Protein AF-A0A0F9E0K8-F1 (afdb_monomer_lite)

Sequence (96 aa):
MKNGTDSLKVMLVYQAGIANVFSVASFNLAHYGRQAIRLMQADFAACENFARGAGWAGAVVRSAYCDQAGDIGECRWSDVLEDAPFSESQRPIKAN

Secondary structure (DSSP, 8-state):
------PPEEEEEEETTEEEEEEESS---SSSSS--EEEEEE-HHHHHHHHHHHHHTT-EEEEEE----S--TTS--BS-GGGS---GGGPPPPP-

Foldseek 3Di:
DPPDDPAFEWEWEAEDQKIWIWTFPDPDQALDDGPTDTPDIGGQVVSLVVQVVSVVVRHHYDYWYDHDDDDCRRPGTGNPCVPHPDDPVRDDDDDD

Structure (mmCIF, N/CA/C/O backbone):
data_AF-A0A0F9E0K8-F1
#
_entry.id   AF-A0A0F9E0K8-F1
#
loop_
_atom_site.group_PDB
_atom_site.id
_atom_site.type_symbol
_atom_site.label_atom_id
_atom_site.label_alt_id
_atom_site.label_comp_id
_atom_site.label_asym_id
_atom_site.label_entity_id
_atom_site.label_seq_id
_atom_site.pdbx_PDB_ins_code
_atom_site.Cartn_x
_atom_site.Cartn_y
_atom_site.Cartn_z
_atom_site.occupancy
_atom_site.B_iso_or_equiv
_atom_site.auth_seq_id
_atom_site.auth_comp_id
_atom_site.auth_asym_id
_atom_site.auth_atom_id
_atom_site.pdbx_PDB_model_num
ATOM 1 N N . MET A 1 1 ? -25.757 3.097 19.718 1.00 40.59 1 MET A N 1
ATOM 2 C CA . MET A 1 1 ? -24.758 2.010 19.625 1.00 40.59 1 MET A CA 1
ATOM 3 C C . MET A 1 1 ? -24.209 1.995 18.206 1.00 40.59 1 MET A C 1
ATOM 5 O O . MET A 1 1 ? -24.969 1.699 17.296 1.00 40.59 1 MET A O 1
ATOM 9 N N . LYS A 1 2 ? -22.949 2.397 17.986 1.00 44.09 2 LYS A N 1
ATOM 10 C CA . LYS A 1 2 ? -22.261 2.132 16.711 1.00 44.09 2 LYS A CA 1
ATOM 11 C C . LYS A 1 2 ? -21.659 0.732 16.830 1.00 44.09 2 LYS A C 1
ATOM 13 O O . LYS A 1 2 ? -20.666 0.552 17.524 1.00 44.09 2 LYS A O 1
ATOM 18 N N . ASN A 1 3 ? -22.348 -0.251 16.263 1.00 43.56 3 ASN A N 1
ATOM 19 C CA . ASN A 1 3 ? -21.874 -1.627 16.178 1.00 43.56 3 ASN A CA 1
ATOM 20 C C . ASN A 1 3 ? -20.711 -1.693 15.178 1.00 43.56 3 ASN A C 1
ATOM 22 O O . ASN A 1 3 ? -20.854 -1.195 14.066 1.00 43.56 3 ASN A O 1
ATOM 26 N N . GLY A 1 4 ? -19.603 -2.322 15.579 1.00 48.88 4 GLY A N 1
ATOM 27 C CA . GLY A 1 4 ? -18.470 -2.661 14.714 1.00 48.88 4 GLY A CA 1
ATOM 28 C C . GLY A 1 4 ? -17.469 -1.522 14.527 1.00 48.88 4 GLY A C 1
ATOM 29 O O . GLY A 1 4 ? -17.680 -0.614 13.732 1.00 48.88 4 GLY A O 1
ATOM 30 N N . THR A 1 5 ? -16.344 -1.572 15.235 1.00 58.69 5 THR A N 1
ATOM 31 C CA . THR A 1 5 ? -15.133 -0.868 14.801 1.00 58.69 5 THR A CA 1
ATOM 32 C C . THR A 1 5 ? -14.716 -1.461 13.461 1.00 58.69 5 THR A C 1
ATOM 34 O O . THR A 1 5 ? -14.180 -2.567 13.432 1.00 58.69 5 THR A O 1
ATOM 37 N N . ASP A 1 6 ? -14.991 -0.765 12.359 1.00 74.12 6 ASP A N 1
ATOM 38 C CA . ASP A 1 6 ? -14.381 -1.093 11.073 1.00 74.12 6 ASP A CA 1
ATOM 39 C C . ASP A 1 6 ? -12.861 -1.077 11.266 1.00 74.12 6 ASP A C 1
ATOM 41 O O . ASP A 1 6 ? -12.273 -0.032 11.557 1.00 74.12 6 ASP A O 1
ATOM 45 N N . SER A 1 7 ? -12.228 -2.247 11.167 1.00 82.94 7 SER A N 1
ATOM 46 C CA . SER A 1 7 ? -10.776 -2.364 11.266 1.00 82.94 7 SER A CA 1
ATOM 47 C C . SER A 1 7 ? -10.115 -1.461 10.224 1.00 82.94 7 SER A C 1
ATOM 49 O O . SER A 1 7 ? -10.530 -1.433 9.059 1.00 82.94 7 SER A O 1
ATOM 51 N N . LEU A 1 8 ? -9.071 -0.735 10.639 1.00 93.69 8 LEU A N 1
ATOM 52 C CA . LEU A 1 8 ? -8.250 0.077 9.742 1.00 93.69 8 LEU A CA 1
ATOM 53 C C . LEU A 1 8 ? -7.775 -0.797 8.574 1.00 93.69 8 LEU A C 1
ATOM 55 O O . LEU A 1 8 ? -7.233 -1.877 8.798 1.00 93.69 8 LEU A O 1
ATOM 59 N N . LYS A 1 9 ? -7.972 -0.345 7.334 1.00 96.38 9 LYS A N 1
ATOM 60 C CA . LYS A 1 9 ? -7.479 -1.048 6.145 1.00 96.38 9 LYS A CA 1
ATOM 61 C C . LYS A 1 9 ? -6.227 -0.350 5.642 1.00 96.38 9 LYS A C 1
ATOM 63 O O . LYS A 1 9 ? -6.234 0.862 5.423 1.00 96.38 9 LYS A O 1
ATOM 68 N N . VAL A 1 10 ? -5.167 -1.123 5.462 1.00 97.31 10 VAL A N 1
ATOM 69 C CA . VAL A 1 10 ? -3.849 -0.646 5.053 1.00 97.31 10 VAL A CA 1
ATOM 70 C C . VAL A 1 10 ? -3.445 -1.336 3.758 1.00 97.31 10 VAL A C 1
ATOM 72 O O . VAL A 1 10 ? -3.553 -2.556 3.642 1.00 97.31 10 VAL A O 1
ATOM 75 N N . MET A 1 11 ? -2.967 -0.560 2.790 1.00 96.31 11 MET A N 1
ATOM 76 C CA . MET A 1 11 ? -2.382 -1.077 1.558 1.00 96.31 11 MET A CA 1
ATOM 77 C C . MET A 1 11 ? -0.889 -0.751 1.504 1.00 96.31 11 MET A C 1
ATOM 79 O O . MET A 1 11 ? -0.514 0.419 1.529 1.00 96.31 11 MET A O 1
ATOM 83 N N . LEU A 1 12 ? -0.053 -1.779 1.387 1.00 95.50 12 LEU A N 1
ATOM 84 C CA . LEU A 1 12 ? 1.353 -1.666 1.009 1.00 95.50 12 LEU A CA 1
ATOM 85 C C . LEU A 1 12 ? 1.451 -1.702 -0.520 1.00 95.50 12 LEU A C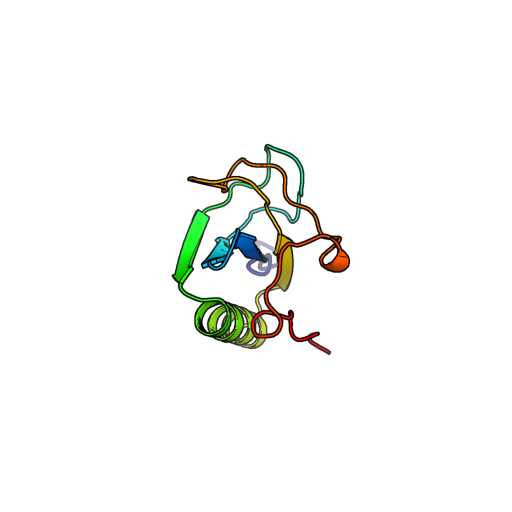 1
ATOM 87 O O . LEU A 1 12 ? 1.121 -2.714 -1.130 1.00 95.50 12 LEU A O 1
ATOM 91 N N . VAL A 1 13 ? 1.880 -0.611 -1.147 1.00 93.94 13 VAL A N 1
ATOM 92 C CA . VAL A 1 13 ? 1.959 -0.495 -2.607 1.00 93.94 13 VAL A CA 1
ATOM 93 C C . VAL A 1 13 ? 3.400 -0.303 -3.046 1.00 93.94 13 VAL A C 1
ATOM 95 O O . VAL A 1 13 ? 4.043 0.691 -2.698 1.00 93.94 13 VAL A O 1
ATOM 98 N N . TYR A 1 14 ? 3.893 -1.249 -3.835 1.00 91.00 14 TYR A N 1
ATOM 99 C CA . TYR A 1 14 ? 5.226 -1.199 -4.422 1.00 91.00 14 TYR A CA 1
ATOM 100 C C . TYR A 1 14 ? 5.247 -0.338 -5.677 1.00 91.00 14 TYR A C 1
ATOM 102 O O . TYR A 1 14 ? 4.347 -0.431 -6.508 1.00 91.00 14 TYR A O 1
ATOM 110 N N . GLN A 1 15 ? 6.282 0.485 -5.820 1.00 88.56 15 GLN A N 1
ATOM 111 C CA . GLN A 1 15 ? 6.422 1.420 -6.929 1.00 88.56 15 GLN A CA 1
ATOM 112 C C . GLN A 1 15 ? 7.897 1.560 -7.301 1.00 88.56 15 GLN A C 1
ATOM 114 O O . GLN A 1 15 ? 8.627 2.294 -6.643 1.00 88.56 15 GLN A O 1
ATOM 119 N N . ALA A 1 16 ? 8.330 0.858 -8.351 1.00 77.81 16 ALA A N 1
ATOM 120 C CA . ALA A 1 16 ? 9.627 1.051 -9.013 1.00 77.81 16 ALA A CA 1
ATOM 121 C C . ALA A 1 16 ? 10.821 1.336 -8.064 1.00 77.81 16 ALA A C 1
ATOM 123 O O . ALA A 1 16 ? 11.532 2.328 -8.211 1.00 77.81 16 ALA A O 1
ATOM 124 N N . GLY A 1 17 ? 11.032 0.476 -7.062 1.00 76.75 17 GLY A N 1
ATOM 125 C CA . GLY A 1 17 ? 12.162 0.570 -6.130 1.00 76.75 17 GLY A CA 1
ATOM 126 C C . GLY A 1 17 ? 11.898 1.314 -4.813 1.00 76.75 17 GLY A C 1
ATOM 127 O O . GLY A 1 17 ? 12.723 1.215 -3.905 1.00 76.75 17 GLY A O 1
ATOM 128 N N . ILE A 1 18 ? 10.751 1.983 -4.668 1.00 87.75 18 ILE A N 1
ATOM 129 C CA . ILE A 1 18 ? 10.234 2.493 -3.389 1.00 87.75 18 ILE A CA 1
ATOM 130 C C . ILE A 1 18 ? 8.934 1.775 -3.007 1.00 87.75 18 ILE A C 1
ATOM 132 O O . ILE A 1 18 ? 8.327 1.053 -3.805 1.00 87.75 18 ILE A O 1
ATOM 136 N N . ALA A 1 19 ? 8.493 1.971 -1.769 1.00 92.12 19 ALA A N 1
ATOM 137 C CA . ALA A 1 19 ? 7.215 1.474 -1.289 1.00 92.12 19 ALA A CA 1
ATOM 138 C C . ALA A 1 19 ? 6.422 2.587 -0.604 1.00 92.12 19 ALA A C 1
ATOM 140 O O . ALA A 1 19 ? 6.973 3.537 -0.045 1.00 92.12 19 ALA A O 1
ATOM 141 N N . ASN A 1 20 ? 5.103 2.447 -0.655 1.00 95.12 20 ASN A N 1
ATOM 142 C CA . ASN A 1 20 ? 4.157 3.350 -0.027 1.00 95.12 20 ASN A CA 1
ATOM 143 C C . ASN A 1 20 ? 3.214 2.545 0.865 1.00 95.12 20 ASN A C 1
ATOM 145 O O . ASN A 1 20 ? 2.758 1.471 0.481 1.00 95.12 20 ASN A O 1
ATOM 149 N N . VAL A 1 21 ? 2.872 3.081 2.030 1.00 96.38 21 VAL A N 1
ATOM 150 C CA . VAL A 1 21 ? 1.803 2.548 2.874 1.00 96.38 21 VAL A CA 1
ATOM 151 C C . VAL A 1 21 ? 0.659 3.546 2.882 1.00 96.38 21 VAL A C 1
ATOM 153 O O . VAL A 1 21 ? 0.849 4.704 3.254 1.00 96.38 21 VAL A O 1
ATOM 156 N N . PHE A 1 22 ? -0.530 3.096 2.499 1.00 97.19 22 PHE A N 1
ATOM 157 C CA . PHE A 1 22 ? -1.750 3.895 2.496 1.00 97.19 22 PHE A CA 1
ATOM 158 C C . PHE A 1 22 ? -2.755 3.359 3.511 1.00 97.19 22 PHE A C 1
ATOM 160 O O . PHE A 1 22 ? -2.936 2.146 3.606 1.00 97.19 22 PHE A O 1
ATOM 167 N N . SER A 1 23 ? -3.472 4.239 4.210 1.00 97.00 23 SER A N 1
ATOM 168 C CA . SER A 1 23 ? -4.796 3.886 4.722 1.00 97.00 23 SER A CA 1
ATOM 169 C C . SER A 1 23 ? -5.812 4.014 3.589 1.00 97.00 23 SER A C 1
ATOM 171 O O . SER A 1 23 ? -5.718 4.912 2.751 1.00 97.00 23 SER A O 1
ATOM 173 N N . VAL A 1 24 ? -6.764 3.086 3.530 1.00 96.12 24 VAL A N 1
ATOM 174 C CA . VAL A 1 24 ? -7.792 3.048 2.483 1.00 96.12 24 VAL A CA 1
ATOM 175 C C . VAL A 1 24 ? -9.167 2.792 3.092 1.00 96.12 24 VAL A C 1
ATOM 177 O O . VAL A 1 24 ? -9.306 2.080 4.084 1.00 96.12 24 VAL A O 1
ATOM 180 N N . ALA A 1 25 ? -10.220 3.330 2.484 1.00 94.19 25 ALA A N 1
ATOM 181 C CA . ALA A 1 25 ? -11.596 3.000 2.854 1.00 94.19 25 ALA A CA 1
ATOM 182 C C . ALA A 1 25 ? -11.973 1.569 2.414 1.00 94.19 25 ALA A C 1
ATOM 184 O O . ALA A 1 25 ? -12.716 0.860 3.105 1.00 94.19 25 ALA A O 1
ATOM 185 N N . SER A 1 26 ? -11.428 1.122 1.276 1.00 92.62 26 SER A N 1
ATOM 186 C CA . SER A 1 26 ? -11.660 -0.194 0.672 1.00 92.62 26 SER A CA 1
ATOM 187 C C . SER A 1 26 ? -10.423 -0.693 -0.087 1.00 92.62 26 SER A C 1
ATOM 189 O O . SER A 1 26 ? -9.603 0.102 -0.540 1.00 92.62 26 SER A O 1
ATOM 191 N N . PHE A 1 27 ? -10.301 -2.011 -0.279 1.00 93.62 27 PHE A N 1
ATOM 192 C CA . PHE A 1 27 ? -9.234 -2.622 -1.090 1.00 93.62 27 PHE A CA 1
ATOM 193 C C . PHE A 1 27 ? -9.532 -2.579 -2.598 1.00 93.62 27 PHE A C 1
ATOM 195 O O . PHE A 1 27 ? -9.240 -3.530 -3.320 1.00 93.62 27 PHE A O 1
ATOM 202 N N . ASN A 1 28 ? -10.149 -1.498 -3.079 1.00 91.62 28 ASN A N 1
ATOM 203 C CA . ASN A 1 28 ? -10.355 -1.304 -4.508 1.00 91.62 28 ASN A CA 1
ATOM 204 C C . ASN A 1 28 ? -8.998 -1.092 -5.199 1.00 91.62 28 ASN A C 1
ATOM 206 O O . ASN A 1 28 ? -8.188 -0.298 -4.720 1.00 91.62 28 ASN A O 1
ATOM 210 N N . LEU A 1 29 ? -8.762 -1.789 -6.313 1.00 92.12 29 LEU A N 1
ATOM 211 C CA . LEU A 1 29 ? -7.546 -1.695 -7.131 1.00 92.12 29 LEU A CA 1
ATOM 212 C C . LEU A 1 29 ? -7.703 -0.739 -8.329 1.00 92.12 29 LEU A C 1
ATOM 214 O O . LEU A 1 29 ? -6.712 -0.364 -8.955 1.00 92.12 29 LEU A O 1
ATOM 218 N N . ALA A 1 30 ? -8.933 -0.323 -8.638 1.00 89.31 30 ALA A N 1
ATOM 219 C CA . ALA A 1 30 ? -9.250 0.594 -9.728 1.00 89.31 30 ALA A CA 1
ATOM 220 C C . ALA A 1 30 ? -8.911 2.052 -9.387 1.00 89.31 30 ALA A C 1
ATOM 222 O O . ALA A 1 30 ? -8.843 2.415 -8.222 1.00 89.31 30 ALA A O 1
ATOM 223 N N . HIS A 1 31 ? -8.792 2.912 -10.401 1.00 86.25 31 HIS A N 1
ATOM 224 C CA . HIS A 1 31 ? -8.344 4.316 -10.325 1.00 86.25 31 HIS A CA 1
ATOM 225 C C . HIS A 1 31 ? -9.119 5.272 -9.380 1.00 86.25 31 HIS A C 1
ATOM 227 O O . HIS A 1 31 ? -8.835 6.460 -9.346 1.00 86.25 31 HIS A O 1
ATOM 233 N N . TYR A 1 32 ? -10.119 4.812 -8.627 1.00 84.50 32 TYR A N 1
ATOM 234 C CA . TYR A 1 32 ? -10.940 5.668 -7.768 1.00 84.50 32 TYR A CA 1
ATOM 235 C C . TYR A 1 32 ? -11.589 4.886 -6.617 1.00 84.50 32 TYR A C 1
ATOM 237 O O . TYR A 1 32 ? -11.535 3.661 -6.550 1.00 84.50 32 TYR A O 1
ATOM 245 N N . GLY A 1 33 ? -12.229 5.595 -5.682 1.00 84.06 33 GLY A N 1
ATOM 246 C CA . GLY A 1 33 ? -13.126 4.993 -4.681 1.00 84.06 33 GLY A CA 1
ATOM 247 C C . GLY A 1 33 ? -12.450 4.313 -3.483 1.00 84.06 33 GLY A C 1
ATOM 248 O O . GLY A 1 33 ? -13.145 3.789 -2.613 1.00 84.06 33 GLY A O 1
ATOM 249 N N . ARG A 1 34 ? -11.114 4.338 -3.399 1.00 92.12 34 ARG A N 1
ATOM 250 C CA . ARG A 1 34 ? -10.368 3.802 -2.246 1.00 92.12 34 ARG A CA 1
ATOM 251 C C . ARG A 1 34 ? -10.044 4.842 -1.171 1.00 92.12 34 ARG A C 1
ATOM 253 O O . ARG A 1 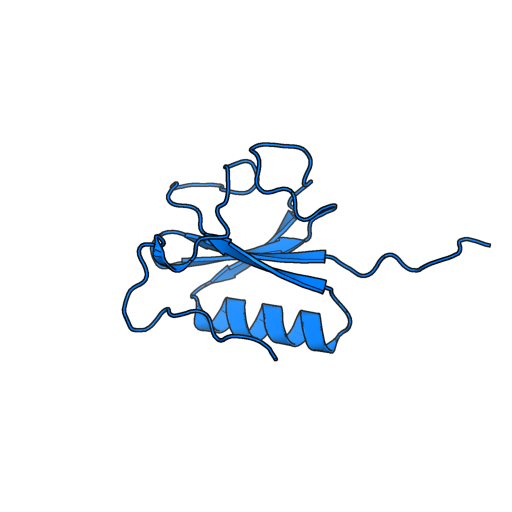34 ? -9.768 4.440 -0.048 1.00 92.12 34 ARG A O 1
ATOM 260 N N . GLN A 1 35 ? -10.112 6.140 -1.498 1.00 93.50 35 GLN A N 1
ATOM 261 C CA . GLN A 1 35 ? -9.788 7.250 -0.584 1.00 93.50 35 GLN A CA 1
ATOM 262 C C . GLN A 1 35 ? -8.411 7.046 0.077 1.00 93.50 35 GLN A C 1
ATOM 264 O O . GLN A 1 35 ? -8.310 6.944 1.298 1.00 93.50 35 GLN A O 1
ATOM 269 N N . ALA A 1 36 ? -7.369 6.864 -0.744 1.00 94.81 36 ALA A N 1
ATOM 270 C CA . ALA A 1 36 ? -6.042 6.503 -0.253 1.00 94.81 36 ALA A CA 1
ATOM 271 C C . ALA A 1 36 ? -5.375 7.697 0.443 1.00 94.81 36 ALA A C 1
ATOM 273 O O . ALA A 1 36 ? -5.231 8.757 -0.160 1.00 94.81 36 ALA A O 1
ATOM 274 N N . ILE A 1 37 ? -4.911 7.511 1.679 1.00 95.50 37 ILE A N 1
ATOM 275 C CA . ILE A 1 37 ? -4.125 8.512 2.411 1.00 95.50 37 ILE A CA 1
ATOM 276 C C . ILE A 1 37 ? -2.764 7.907 2.730 1.00 95.50 37 ILE A C 1
ATOM 278 O O . ILE A 1 37 ? -2.676 6.858 3.368 1.00 95.50 37 ILE A O 1
ATOM 282 N N . ARG A 1 38 ? -1.689 8.554 2.274 1.00 96.38 38 ARG A N 1
ATOM 283 C CA . ARG A 1 38 ? -0.322 8.069 2.483 1.00 96.38 38 ARG A CA 1
ATOM 284 C C . ARG A 1 38 ? 0.068 8.218 3.953 1.00 96.38 38 ARG A C 1
ATOM 286 O O . ARG A 1 38 ? 0.072 9.322 4.486 1.00 96.38 38 ARG A O 1
ATOM 293 N N . LEU A 1 39 ? 0.410 7.103 4.586 1.00 96.88 39 LEU A N 1
ATOM 294 C CA . LEU A 1 39 ? 0.927 7.045 5.954 1.00 96.88 39 LEU A CA 1
ATOM 295 C C . LEU A 1 39 ? 2.455 7.071 5.970 1.00 96.88 39 LEU A C 1
ATOM 297 O O . LEU A 1 39 ? 3.058 7.661 6.861 1.00 96.88 39 LEU A O 1
ATOM 301 N N . MET A 1 40 ? 3.077 6.415 4.988 1.00 96.50 40 MET A N 1
ATOM 302 C CA . MET A 1 40 ? 4.527 6.274 4.898 1.00 96.50 40 MET A CA 1
ATOM 303 C C . MET A 1 40 ? 4.965 6.096 3.444 1.00 96.50 40 MET A C 1
ATOM 305 O O . MET A 1 40 ? 4.260 5.471 2.653 1.00 96.50 40 MET A O 1
ATOM 309 N N . GLN A 1 41 ? 6.150 6.607 3.119 1.00 94.69 41 GLN A N 1
ATOM 310 C CA . GLN A 1 41 ? 6.890 6.287 1.903 1.00 94.69 41 GLN A CA 1
ATOM 311 C C . GLN A 1 41 ? 8.362 6.147 2.272 1.00 94.69 41 GLN A C 1
ATOM 313 O O . GLN A 1 41 ? 8.932 7.046 2.890 1.00 94.69 41 GLN A O 1
ATOM 318 N N . ALA A 1 42 ? 8.956 5.015 1.923 1.00 93.25 42 ALA A N 1
ATOM 319 C CA . ALA A 1 42 ? 10.343 4.696 2.231 1.00 93.25 42 ALA A CA 1
ATOM 320 C C . ALA A 1 42 ? 10.842 3.592 1.287 1.00 93.25 42 ALA A C 1
ATOM 322 O O . ALA A 1 42 ? 10.201 3.273 0.279 1.00 93.25 42 ALA A O 1
ATOM 323 N N . ASP A 1 43 ? 11.988 3.001 1.617 1.00 90.12 43 ASP A N 1
ATOM 324 C CA . ASP A 1 43 ? 12.368 1.726 1.031 1.00 90.12 43 ASP A CA 1
ATOM 325 C C . ASP A 1 43 ? 11.364 0.614 1.389 1.00 90.12 43 ASP A C 1
ATOM 327 O O . ASP A 1 43 ? 10.523 0.724 2.290 1.00 90.12 43 ASP A O 1
ATOM 331 N N . PHE A 1 44 ? 11.469 -0.479 0.641 1.00 86.94 44 PHE A N 1
ATOM 332 C CA . PHE A 1 44 ? 10.612 -1.645 0.782 1.00 86.94 44 PHE A CA 1
ATOM 333 C C . PHE A 1 44 ? 10.600 -2.206 2.212 1.00 86.94 44 PHE A C 1
ATOM 335 O O . PHE A 1 44 ? 9.527 -2.466 2.756 1.00 86.94 44 PHE A O 1
ATOM 342 N N 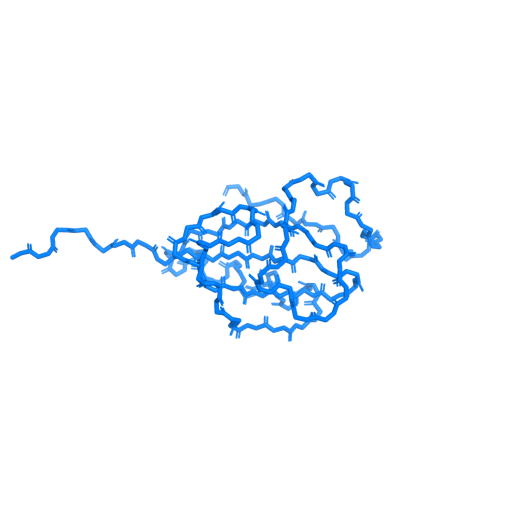. ALA A 1 45 ? 11.773 -2.384 2.826 1.00 88.31 45 ALA A N 1
ATOM 343 C CA . ALA A 1 45 ? 11.900 -3.066 4.111 1.00 88.31 45 ALA A CA 1
ATOM 344 C C . ALA A 1 45 ? 11.271 -2.240 5.240 1.00 88.31 45 ALA A C 1
ATOM 346 O O . ALA A 1 45 ? 10.584 -2.775 6.112 1.00 88.31 45 ALA A O 1
ATOM 347 N N . ALA A 1 46 ? 11.454 -0.922 5.206 1.00 92.81 46 ALA A N 1
ATOM 348 C CA . ALA A 1 46 ? 10.849 -0.002 6.152 1.00 92.81 46 ALA A CA 1
ATOM 349 C C . ALA A 1 46 ? 9.313 -0.009 6.046 1.00 92.81 46 ALA A C 1
ATOM 351 O O . ALA A 1 46 ? 8.625 -0.144 7.062 1.00 92.81 46 ALA A O 1
ATOM 352 N N . CYS A 1 47 ? 8.761 0.072 4.830 1.00 94.06 47 CYS A N 1
ATOM 353 C CA . CYS A 1 47 ? 7.311 0.027 4.620 1.00 94.06 47 CYS A CA 1
ATOM 354 C C . CYS A 1 47 ? 6.701 -1.342 4.948 1.00 94.06 47 CYS A C 1
ATOM 356 O O . CYS A 1 47 ? 5.596 -1.403 5.486 1.00 94.06 47 CYS A O 1
ATOM 358 N N . GLU A 1 48 ? 7.410 -2.437 4.674 1.00 91.94 48 GLU A N 1
ATOM 359 C CA . GLU A 1 48 ? 6.975 -3.781 5.049 1.00 91.94 48 GLU A CA 1
ATOM 360 C C . GLU A 1 48 ? 6.921 -3.947 6.573 1.00 91.94 48 GLU A C 1
ATOM 362 O O . GLU A 1 48 ? 5.915 -4.419 7.107 1.00 91.94 48 GLU A O 1
ATOM 367 N N . ASN A 1 49 ? 7.954 -3.502 7.294 1.00 94.50 49 ASN A N 1
ATOM 368 C CA . ASN A 1 49 ? 7.966 -3.530 8.758 1.00 94.50 49 ASN A CA 1
ATOM 369 C C . ASN A 1 49 ? 6.830 -2.692 9.356 1.00 94.50 49 ASN A C 1
ATOM 371 O O . ASN A 1 49 ? 6.157 -3.140 10.288 1.00 94.50 49 ASN A O 1
ATOM 375 N N . PHE A 1 50 ? 6.563 -1.512 8.790 1.00 96.12 50 PHE A N 1
ATOM 376 C CA . PHE A 1 50 ? 5.422 -0.688 9.183 1.00 96.12 50 PHE A CA 1
ATOM 377 C C . PHE A 1 50 ? 4.092 -1.418 8.953 1.00 96.12 50 PHE A C 1
ATOM 379 O O . PHE A 1 50 ? 3.259 -1.491 9.856 1.00 96.12 50 PHE A O 1
ATOM 386 N N . ALA A 1 51 ? 3.895 -1.992 7.761 1.00 95.88 51 ALA A N 1
ATOM 387 C CA . ALA A 1 51 ? 2.669 -2.698 7.402 1.00 95.88 51 ALA A CA 1
ATOM 388 C C . ALA A 1 51 ? 2.428 -3.913 8.314 1.00 95.88 51 ALA A C 1
ATOM 390 O O . ALA A 1 51 ? 1.313 -4.113 8.791 1.00 95.88 51 ALA A O 1
ATOM 391 N N . ARG A 1 52 ? 3.480 -4.671 8.646 1.00 95.38 52 ARG A N 1
ATOM 392 C CA . ARG A 1 52 ? 3.408 -5.746 9.647 1.00 95.38 52 ARG A CA 1
ATOM 393 C C . ARG A 1 52 ? 2.972 -5.223 11.004 1.00 95.38 52 ARG A C 1
ATOM 395 O O . ARG A 1 52 ? 2.046 -5.777 11.586 1.00 95.38 52 ARG A O 1
ATOM 402 N N . GLY A 1 53 ? 3.612 -4.163 11.500 1.00 96.19 53 GLY A N 1
ATOM 403 C CA . GLY A 1 53 ? 3.255 -3.535 12.773 1.00 96.19 53 GLY A CA 1
ATOM 404 C C . GLY A 1 53 ? 1.790 -3.090 12.814 1.00 96.19 53 GLY A C 1
ATOM 405 O O . GLY A 1 53 ? 1.106 -3.327 13.807 1.00 96.19 53 GLY A O 1
ATOM 406 N N . ALA A 1 54 ? 1.277 -2.537 11.711 1.00 94.69 54 ALA A N 1
ATOM 407 C CA . ALA A 1 54 ? -0.137 -2.195 11.578 1.00 94.69 54 ALA A CA 1
ATOM 408 C C . ALA A 1 54 ? -1.045 -3.435 11.669 1.00 94.69 54 ALA A C 1
ATOM 410 O O . ALA A 1 54 ? -2.061 -3.395 12.362 1.00 94.69 54 ALA A O 1
ATOM 411 N N . GLY A 1 55 ? -0.662 -4.543 11.026 1.00 94.75 55 GLY A N 1
ATOM 412 C CA . GLY A 1 55 ? -1.356 -5.829 11.148 1.00 94.75 55 GLY A CA 1
ATOM 413 C C . GLY A 1 55 ? -1.402 -6.341 12.591 1.00 94.75 55 GLY A C 1
ATOM 414 O O . GLY A 1 55 ? -2.473 -6.673 13.093 1.00 94.75 55 GLY A O 1
ATOM 415 N N . TRP A 1 56 ? -0.267 -6.309 13.300 1.00 95.69 56 TRP A N 1
ATOM 416 C CA . TRP A 1 56 ? -0.190 -6.656 14.729 1.00 95.69 56 TRP A CA 1
ATOM 417 C C . TRP A 1 56 ? -1.061 -5.755 15.613 1.00 95.69 56 TRP A C 1
ATOM 419 O O . TRP A 1 56 ? -1.596 -6.213 16.619 1.00 95.69 56 TRP A O 1
ATOM 429 N N . ALA A 1 57 ? -1.239 -4.491 15.227 1.00 94.25 57 ALA A N 1
ATOM 430 C CA . ALA A 1 57 ? -2.125 -3.543 15.898 1.00 94.25 57 ALA A CA 1
ATOM 431 C C . ALA A 1 57 ? -3.619 -3.720 15.538 1.00 94.25 57 ALA A C 1
ATOM 433 O O . ALA A 1 57 ? -4.453 -2.947 16.010 1.00 94.25 57 ALA A O 1
ATOM 434 N N . GLY A 1 58 ? -3.975 -4.717 14.718 1.00 93.38 58 GLY A N 1
ATOM 435 C CA . GLY A 1 58 ? -5.359 -5.049 14.363 1.00 93.38 58 GLY A CA 1
ATOM 436 C C . GLY A 1 58 ? -5.864 -4.446 13.047 1.00 93.38 58 GLY A C 1
ATOM 437 O O . GLY A 1 58 ? -7.066 -4.505 12.773 1.00 93.38 58 GLY A O 1
ATOM 438 N N . ALA A 1 59 ? -4.986 -3.865 12.223 1.00 95.25 59 ALA A N 1
ATOM 439 C CA . ALA A 1 59 ? -5.344 -3.443 10.871 1.00 95.25 59 ALA A CA 1
ATOM 440 C C . ALA A 1 59 ? -5.454 -4.644 9.916 1.00 95.25 59 ALA A C 1
ATOM 442 O O . ALA A 1 59 ? -4.726 -5.628 10.035 1.00 95.25 59 ALA A O 1
ATOM 443 N N . VAL A 1 60 ? -6.317 -4.540 8.906 1.00 95.69 60 VAL A N 1
ATOM 444 C CA . VAL A 1 60 ? -6.316 -5.468 7.769 1.00 95.69 60 VAL A CA 1
ATOM 445 C C . VAL A 1 60 ? -5.332 -4.938 6.738 1.00 95.69 60 VAL A C 1
ATOM 447 O O . VAL A 1 60 ? -5.501 -3.828 6.233 1.00 95.69 60 VAL A O 1
ATOM 450 N N . VAL A 1 61 ? -4.314 -5.727 6.415 1.00 95.31 61 VAL A N 1
ATOM 451 C CA . VAL A 1 61 ? -3.227 -5.322 5.518 1.00 95.31 61 VAL A CA 1
ATOM 452 C C . VAL A 1 61 ? -3.322 -6.103 4.214 1.00 95.31 61 VAL A C 1
ATOM 454 O O . VAL A 1 61 ? -3.518 -7.317 4.227 1.00 95.31 61 VAL A O 1
ATOM 457 N N . ARG A 1 62 ? -3.173 -5.415 3.083 1.00 95.19 62 ARG A N 1
ATOM 458 C CA . ARG A 1 62 ? -2.971 -6.035 1.767 1.00 95.19 62 ARG A CA 1
ATOM 459 C C . ARG A 1 62 ? -1.791 -5.398 1.053 1.00 95.19 62 ARG A C 1
ATOM 461 O O . ARG A 1 62 ? -1.386 -4.288 1.393 1.00 95.19 62 ARG A O 1
ATOM 468 N N . SER A 1 63 ? -1.256 -6.107 0.069 1.00 93.81 63 SER A N 1
ATOM 469 C CA . SER A 1 63 ? -0.192 -5.621 -0.800 1.00 93.81 63 SER A CA 1
ATOM 470 C C . SER A 1 63 ? -0.664 -5.508 -2.246 1.00 93.81 63 SER A C 1
ATOM 472 O O . SER A 1 63 ? -1.558 -6.230 -2.685 1.00 93.81 63 SER A O 1
ATOM 474 N N . ALA A 1 64 ? -0.062 -4.575 -2.973 1.00 93.50 64 ALA A N 1
ATOM 475 C CA . ALA A 1 64 ? -0.246 -4.374 -4.401 1.00 93.50 64 ALA A CA 1
ATOM 476 C C . ALA A 1 64 ? 1.026 -3.753 -5.002 1.00 93.50 64 ALA A C 1
ATOM 478 O O . ALA A 1 64 ? 1.938 -3.358 -4.275 1.00 93.50 64 ALA A O 1
ATOM 479 N N . TYR A 1 65 ? 1.086 -3.613 -6.319 1.00 92.31 65 TYR A N 1
ATOM 480 C CA . TYR A 1 65 ? 2.109 -2.829 -7.004 1.00 92.31 65 TYR A CA 1
ATOM 481 C C . TYR A 1 65 ? 1.487 -1.811 -7.967 1.00 92.31 65 TYR A C 1
ATOM 483 O O . TYR A 1 65 ? 0.326 -1.927 -8.370 1.00 92.31 65 TYR A O 1
ATOM 491 N N . CYS A 1 66 ? 2.273 -0.799 -8.319 1.00 91.31 66 CYS A N 1
ATOM 492 C CA . CYS A 1 66 ? 1.951 0.234 -9.289 1.00 91.31 66 CYS A CA 1
ATOM 493 C C . CYS A 1 66 ? 3.203 0.568 -10.113 1.00 91.31 66 CYS A C 1
ATOM 495 O O . CYS A 1 66 ? 4.200 1.031 -9.564 1.00 91.31 66 CYS A O 1
ATOM 497 N N . ASP A 1 67 ? 3.137 0.379 -11.431 1.00 86.50 67 ASP A N 1
ATOM 498 C CA . ASP A 1 67 ? 4.225 0.702 -12.371 1.00 86.50 67 ASP A CA 1
ATOM 499 C C . ASP A 1 67 ? 4.122 2.139 -12.925 1.00 86.50 67 ASP A C 1
ATOM 501 O O . ASP A 1 67 ? 4.413 2.425 -14.082 1.00 86.50 67 ASP A O 1
ATOM 505 N N . GLN A 1 68 ? 3.615 3.069 -12.112 1.00 87.31 68 GLN A N 1
ATOM 506 C CA . GLN A 1 68 ? 3.501 4.482 -12.479 1.00 87.31 68 GLN A CA 1
ATOM 507 C C . GLN A 1 68 ? 4.381 5.329 -11.567 1.00 87.31 68 GLN A C 1
ATOM 509 O O . GLN A 1 68 ? 4.436 5.117 -10.355 1.00 87.31 68 GLN A O 1
ATOM 514 N N . ALA A 1 69 ? 5.064 6.312 -12.146 1.00 83.69 69 ALA A N 1
ATOM 515 C CA . ALA A 1 69 ? 5.812 7.312 -11.395 1.00 83.69 69 ALA A CA 1
ATOM 516 C C . ALA A 1 69 ? 4.874 8.385 -10.808 1.00 83.69 69 ALA A C 1
ATOM 518 O O . ALA A 1 69 ? 3.767 8.595 -11.299 1.00 83.69 69 ALA A O 1
ATOM 519 N N . GLY A 1 70 ? 5.341 9.106 -9.786 1.00 85.88 70 GLY A N 1
ATOM 520 C CA . GLY A 1 70 ? 4.588 10.202 -9.166 1.00 85.88 70 GLY A CA 1
ATOM 521 C C . GLY A 1 70 ? 3.663 9.749 -8.036 1.00 85.88 70 GLY A C 1
ATOM 522 O O . GLY A 1 70 ? 3.933 8.745 -7.373 1.00 85.88 70 GLY A O 1
ATOM 523 N N . ASP A 1 71 ? 2.606 10.523 -7.774 1.00 87.12 71 ASP A N 1
ATOM 524 C CA . ASP A 1 71 ? 1.622 10.191 -6.741 1.00 87.12 71 ASP A CA 1
ATOM 525 C C . ASP A 1 71 ? 0.660 9.104 -7.224 1.00 87.12 71 ASP A C 1
ATOM 527 O O . ASP A 1 71 ? -0.181 9.328 -8.091 1.00 87.12 71 ASP A O 1
ATOM 531 N N . ILE A 1 72 ? 0.789 7.917 -6.635 1.00 91.06 72 ILE A N 1
ATOM 532 C CA . ILE A 1 72 ? 0.047 6.725 -7.043 1.00 91.06 72 ILE A CA 1
ATOM 533 C C . ILE A 1 72 ? -1.265 6.512 -6.284 1.00 91.06 72 ILE A C 1
ATOM 535 O O . ILE A 1 72 ? -1.898 5.475 -6.485 1.00 91.06 72 ILE A O 1
ATOM 539 N N . GLY A 1 73 ? -1.681 7.438 -5.409 1.00 89.38 73 GLY A N 1
ATOM 540 C CA . GLY A 1 73 ? -2.885 7.281 -4.577 1.00 89.38 73 GLY A CA 1
ATOM 541 C C . GLY A 1 73 ? -4.169 7.012 -5.377 1.00 89.38 73 GLY A C 1
ATOM 542 O O . GLY A 1 73 ? -5.033 6.246 -4.938 1.00 89.38 73 GLY A O 1
ATOM 543 N N . GLU A 1 74 ? -4.259 7.582 -6.581 1.00 89.12 74 GLU A N 1
ATOM 544 C CA . GLU A 1 74 ? -5.386 7.420 -7.513 1.00 89.12 74 GLU A CA 1
ATOM 545 C C . GLU A 1 74 ? -5.035 6.569 -8.752 1.00 89.12 74 GLU A C 1
ATOM 547 O O . GLU A 1 74 ? -5.876 6.302 -9.609 1.00 89.12 74 GLU A O 1
ATOM 552 N N . CYS A 1 75 ? -3.806 6.058 -8.851 1.00 91.19 75 CYS A N 1
ATOM 553 C CA . CYS A 1 75 ? -3.399 5.174 -9.946 1.00 91.19 75 CYS A CA 1
ATOM 554 C C . CYS A 1 75 ? -3.974 3.767 -9.767 1.00 91.19 75 CYS A C 1
ATOM 556 O O . CYS A 1 75 ? -4.170 3.304 -8.648 1.00 91.19 75 CYS A O 1
ATOM 558 N N . ARG A 1 76 ? -4.205 3.027 -10.858 1.00 91.75 76 ARG A N 1
ATOM 559 C CA . ARG A 1 76 ? -4.564 1.602 -10.769 1.00 91.75 76 ARG A CA 1
ATOM 560 C C . ARG A 1 76 ? -3.425 0.823 -10.128 1.00 91.75 76 ARG A C 1
ATOM 562 O O . ARG A 1 76 ? -2.273 0.983 -10.518 1.00 91.75 76 ARG A O 1
ATOM 569 N N . TRP A 1 77 ? -3.781 -0.033 -9.182 1.00 93.31 77 TRP A N 1
ATOM 570 C CA . TRP A 1 77 ? -2.853 -0.972 -8.565 1.00 93.31 77 TRP A CA 1
ATOM 571 C C . TRP A 1 77 ? -3.152 -2.380 -9.071 1.00 93.31 77 TRP A C 1
ATOM 573 O O . TRP A 1 77 ? -4.236 -2.644 -9.597 1.00 93.31 77 TRP A O 1
ATOM 583 N N . SER A 1 78 ? -2.189 -3.276 -8.922 1.00 91.00 78 SER A N 1
ATOM 584 C CA . SER A 1 78 ? -2.326 -4.684 -9.274 1.00 91.00 78 SER A CA 1
ATOM 585 C C . SER A 1 78 ? -1.866 -5.549 -8.108 1.00 91.00 78 SER A C 1
ATOM 587 O O . SER A 1 78 ? -0.894 -5.227 -7.429 1.00 91.00 78 SER A O 1
ATOM 589 N N . ASP A 1 79 ? -2.596 -6.622 -7.845 1.00 89.00 79 ASP A N 1
ATOM 590 C CA . ASP A 1 79 ? -2.281 -7.641 -6.846 1.00 89.00 79 ASP A CA 1
ATOM 591 C C . ASP A 1 79 ? -1.465 -8.807 -7.428 1.00 89.00 79 ASP A C 1
ATOM 593 O O . ASP A 1 79 ? -1.044 -9.689 -6.681 1.00 89.00 79 ASP A O 1
ATOM 597 N N . VAL A 1 80 ? -1.181 -8.781 -8.735 1.00 85.56 80 VAL A N 1
ATOM 598 C CA . VAL A 1 80 ? -0.306 -9.743 -9.422 1.00 85.56 80 VAL A CA 1
ATOM 599 C C . VAL A 1 80 ? 1.151 -9.352 -9.189 1.00 85.56 80 VAL A C 1
ATOM 601 O O . VAL A 1 80 ? 1.814 -8.767 -10.041 1.00 85.56 80 VAL A O 1
ATOM 604 N N . LEU A 1 81 ? 1.641 -9.592 -7.975 1.00 79.25 81 LEU A N 1
ATOM 605 C CA . LEU A 1 81 ? 2.973 -9.158 -7.547 1.00 79.25 81 LEU A CA 1
ATOM 606 C C . LEU A 1 81 ? 4.094 -9.795 -8.389 1.00 79.25 81 LEU A C 1
ATOM 608 O O . LEU A 1 81 ? 5.173 -9.227 -8.484 1.00 79.25 81 LEU A O 1
ATOM 612 N N . GLU A 1 82 ? 3.854 -10.932 -9.036 1.00 77.06 82 GLU A N 1
ATOM 613 C CA . GLU A 1 82 ? 4.804 -11.585 -9.944 1.00 77.06 82 GLU A CA 1
ATOM 614 C C . GLU A 1 82 ? 5.196 -10.705 -11.141 1.00 77.06 82 GLU A C 1
ATOM 616 O O . GLU A 1 82 ? 6.323 -10.808 -11.623 1.00 77.06 82 GLU A O 1
ATOM 621 N N . ASP A 1 83 ? 4.292 -9.824 -11.576 1.00 75.62 83 ASP A N 1
ATOM 622 C CA . ASP A 1 83 ? 4.508 -8.894 -12.689 1.00 75.62 83 ASP A CA 1
ATOM 623 C C . ASP A 1 83 ? 5.169 -7.585 -12.239 1.00 75.62 83 ASP A C 1
ATOM 625 O O . ASP A 1 83 ? 5.499 -6.724 -13.060 1.00 75.62 83 ASP A O 1
ATOM 629 N N . ALA A 1 84 ? 5.341 -7.392 -10.931 1.00 75.38 84 ALA A N 1
ATOM 630 C CA . ALA A 1 84 ? 5.955 -6.184 -10.423 1.00 75.38 84 ALA A CA 1
ATOM 631 C C . ALA A 1 84 ? 7.458 -6.178 -10.757 1.00 75.38 84 ALA A C 1
ATOM 633 O O . ALA A 1 84 ? 8.133 -7.204 -10.619 1.00 75.38 84 ALA A O 1
ATOM 634 N N . PRO A 1 85 ? 8.027 -5.016 -11.125 1.00 70.88 85 PRO A N 1
ATOM 635 C CA . PRO A 1 85 ? 9.451 -4.873 -11.410 1.00 70.88 85 PRO A CA 1
ATOM 636 C C . PRO A 1 85 ? 10.272 -4.851 -10.107 1.00 70.88 85 PRO A C 1
ATOM 638 O O . PRO A 1 85 ? 10.931 -3.864 -9.779 1.00 70.88 85 PRO A O 1
ATOM 641 N N . PHE A 1 86 ? 10.199 -5.924 -9.319 1.00 66.50 86 PHE A N 1
ATOM 642 C CA . PHE A 1 86 ? 10.991 -6.084 -8.105 1.00 66.50 86 PHE A CA 1
ATOM 643 C C . PHE A 1 86 ? 12.454 -6.354 -8.456 1.00 66.50 86 PHE A C 1
ATOM 645 O O . PHE A 1 86 ? 12.756 -7.186 -9.313 1.00 66.50 86 PHE A O 1
ATOM 652 N N . SER A 1 87 ? 13.382 -5.732 -7.728 1.00 61.88 87 SER A N 1
ATOM 653 C CA . SER A 1 87 ? 14.733 -6.287 -7.622 1.00 61.88 87 SER A CA 1
ATOM 654 C C . SER A 1 87 ? 14.724 -7.512 -6.692 1.00 61.88 87 SER A C 1
ATOM 656 O O . SER A 1 87 ? 13.817 -7.678 -5.872 1.00 61.88 87 SER A O 1
ATOM 658 N N . GLU A 1 88 ? 15.725 -8.398 -6.781 1.00 58.09 88 GLU A N 1
ATOM 659 C CA . GLU A 1 88 ? 15.788 -9.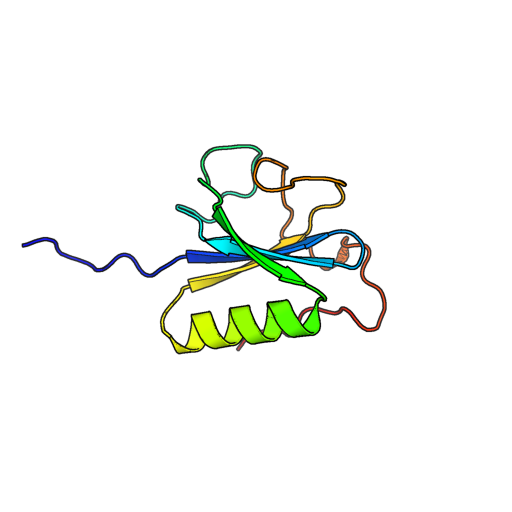607 -5.935 1.00 58.09 88 GLU A CA 1
ATOM 660 C C . GLU A 1 88 ? 15.740 -9.315 -4.423 1.00 58.09 88 GLU A C 1
ATOM 662 O O . GLU A 1 88 ? 15.272 -10.153 -3.654 1.00 58.09 88 GLU A O 1
ATOM 667 N N . SER A 1 89 ? 16.152 -8.118 -3.992 1.00 60.78 89 SER A N 1
ATOM 668 C CA . SER A 1 89 ? 16.109 -7.675 -2.593 1.00 60.78 89 SER A CA 1
ATOM 669 C C . SER A 1 89 ? 14.746 -7.135 -2.133 1.00 60.78 89 SER A C 1
ATOM 671 O O . SER A 1 89 ? 14.610 -6.762 -0.971 1.00 60.78 89 SER A O 1
ATOM 673 N N . GLN A 1 90 ? 13.740 -7.083 -3.012 1.00 64.75 90 GLN A N 1
ATOM 674 C CA . GLN A 1 90 ? 12.451 -6.412 -2.784 1.00 64.75 90 GLN A CA 1
ATOM 675 C C . GLN A 1 90 ? 11.251 -7.363 -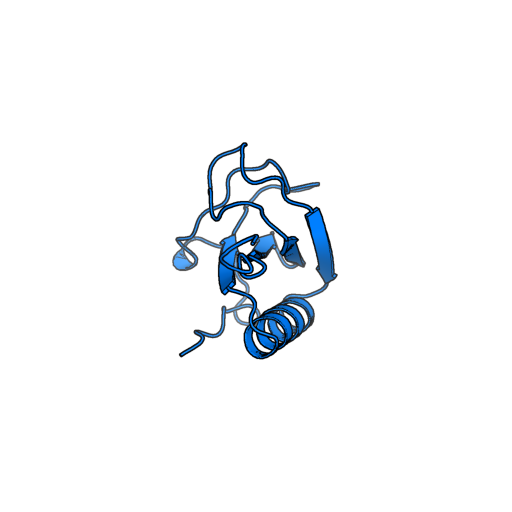2.897 1.00 64.75 90 GLN A C 1
ATOM 677 O O . GLN A 1 90 ? 10.146 -6.941 -3.235 1.00 64.75 90 GLN A O 1
ATOM 682 N N . ARG A 1 91 ? 11.445 -8.666 -2.648 1.00 64.25 91 ARG A N 1
ATOM 683 C CA . ARG A 1 91 ? 10.346 -9.638 -2.716 1.00 64.25 91 ARG A CA 1
ATOM 684 C C . ARG A 1 91 ? 9.419 -9.522 -1.489 1.00 64.25 91 ARG A C 1
ATOM 686 O O . ARG A 1 91 ? 9.913 -9.650 -0.370 1.00 64.25 91 ARG A O 1
ATOM 693 N N . PRO A 1 92 ? 8.093 -9.357 -1.685 1.00 63.06 92 PRO A N 1
ATOM 694 C CA . PRO A 1 92 ? 7.068 -9.378 -0.631 1.00 63.06 92 PRO A CA 1
ATOM 695 C C . PRO A 1 92 ? 7.205 -10.593 0.280 1.00 63.06 92 PRO A C 1
ATOM 697 O O . PRO A 1 92 ? 7.179 -11.729 -0.203 1.00 63.06 92 PRO A O 1
ATOM 700 N N . ILE A 1 93 ? 7.291 -10.389 1.597 1.00 59.53 93 ILE A N 1
ATOM 701 C CA . ILE A 1 93 ? 7.166 -11.502 2.530 1.00 59.53 93 ILE A CA 1
ATOM 702 C C . ILE A 1 93 ? 5.683 -11.825 2.696 1.00 59.53 93 ILE A C 1
ATOM 704 O O . ILE A 1 93 ? 4.855 -10.975 3.024 1.00 59.53 93 ILE A O 1
ATOM 708 N N . LYS A 1 94 ? 5.348 -13.094 2.474 1.00 54.12 94 LYS A N 1
ATOM 709 C CA . LYS A 1 94 ? 3.996 -13.615 2.668 1.00 54.12 94 LYS A CA 1
ATOM 710 C C . LYS A 1 94 ? 3.687 -13.625 4.167 1.00 54.12 94 LYS A C 1
ATOM 712 O O . LYS A 1 94 ? 4.392 -14.279 4.932 1.00 54.12 94 LYS A O 1
ATOM 717 N N . ALA A 1 95 ? 2.669 -12.878 4.587 1.00 45.62 95 ALA A N 1
ATOM 718 C CA . ALA A 1 95 ? 2.124 -13.002 5.934 1.00 45.62 95 ALA A CA 1
ATOM 719 C C . ALA A 1 95 ? 1.278 -14.285 6.007 1.00 45.62 95 ALA A C 1
ATOM 721 O O . ALA A 1 95 ? 0.454 -14.515 5.119 1.00 45.62 95 ALA A O 1
ATOM 722 N N . ASN A 1 96 ? 1.535 -15.111 7.025 1.00 41.28 96 ASN A N 1
ATOM 723 C CA . ASN A 1 96 ? 0.692 -16.255 7.394 1.00 41.28 96 ASN A CA 1
ATOM 724 C C . ASN A 1 96 ? -0.586 -15.786 8.088 1.00 41.28 96 ASN A C 1
ATOM 726 O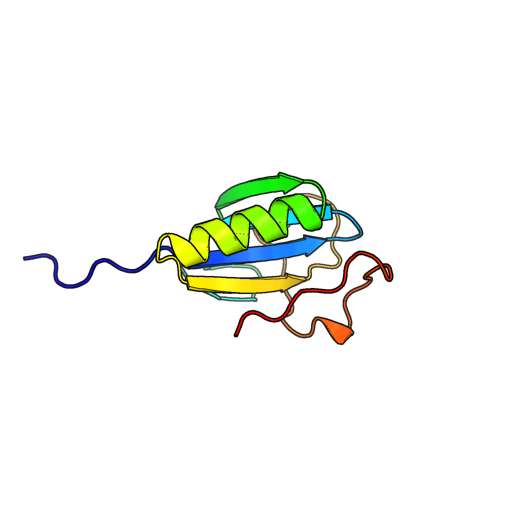 O . ASN A 1 96 ? -0.490 -14.802 8.859 1.00 41.28 96 ASN A O 1
#

pLDDT: mean 84.7, std 14.97, range [40.59, 97.31]

Organism: NCBI:txid412755

Radius of gyration: 13.11 Å; chains: 1; bounding box: 41×26×32 Å